Protein AF-A0A0C9U4J5-F1 (afdb_monomer_lite)

Structure (mmCIF, N/CA/C/O backbone):
data_AF-A0A0C9U4J5-F1
#
_entry.id   AF-A0A0C9U4J5-F1
#
loop_
_atom_site.group_PDB
_atom_site.id
_atom_site.type_symbol
_atom_site.label_atom_id
_atom_site.label_alt_id
_atom_site.label_comp_id
_atom_site.label_asym_id
_atom_site.label_entity_id
_atom_site.label_seq_id
_atom_site.pdbx_PDB_ins_code
_atom_site.Cartn_x
_atom_site.Cartn_y
_atom_site.Cartn_z
_atom_site.occupancy
_atom_site.B_iso_or_equiv
_atom_site.auth_seq_id
_atom_site.auth_comp_id
_atom_site.auth_asym_id
_atom_site.auth_atom_id
_atom_site.pdbx_PDB_model_num
ATOM 1 N N . MET A 1 1 ? -14.759 -6.067 45.434 1.00 36.97 1 MET A N 1
ATOM 2 C CA . MET A 1 1 ? -14.269 -5.712 44.084 1.00 36.97 1 MET A CA 1
ATOM 3 C C . MET A 1 1 ? -15.297 -6.186 43.069 1.00 36.97 1 MET A C 1
ATOM 5 O O . MET A 1 1 ? -15.555 -7.381 43.016 1.00 36.97 1 MET A O 1
ATOM 9 N N . ALA A 1 2 ? -15.962 -5.270 42.362 1.00 42.81 2 ALA A N 1
ATOM 10 C CA . ALA A 1 2 ? -17.015 -5.622 41.409 1.00 42.81 2 ALA A CA 1
ATOM 11 C C . ALA A 1 2 ? -16.402 -6.202 40.121 1.00 42.81 2 ALA A C 1
ATOM 13 O O . ALA A 1 2 ? -15.498 -5.611 39.534 1.00 42.81 2 ALA A O 1
ATOM 14 N N . SER A 1 3 ? -16.881 -7.380 39.722 1.00 53.72 3 SER A N 1
ATOM 15 C CA . SER A 1 3 ? -16.465 -8.100 38.516 1.00 53.72 3 SER A CA 1
ATOM 16 C C . SER A 1 3 ? -16.966 -7.364 37.270 1.00 53.72 3 SER A C 1
ATOM 18 O O . SER A 1 3 ? -18.171 -7.185 37.100 1.00 53.72 3 SER A O 1
ATOM 20 N N . VAL A 1 4 ? -16.047 -6.905 36.417 1.00 55.22 4 VAL A N 1
ATOM 21 C CA . VAL A 1 4 ? -16.374 -6.210 35.163 1.00 55.22 4 VAL A CA 1
ATOM 22 C C . VAL A 1 4 ? -16.899 -7.237 34.147 1.00 55.22 4 VAL A C 1
ATOM 24 O O . VAL A 1 4 ? -16.248 -8.265 33.937 1.00 55.22 4 VAL A O 1
ATOM 27 N N . PRO A 1 5 ? -18.057 -7.004 33.500 1.00 50.78 5 PRO A N 1
ATOM 28 C CA . PRO A 1 5 ? -18.650 -7.972 32.586 1.00 50.78 5 PRO A CA 1
ATOM 29 C C . PRO A 1 5 ? -17.756 -8.199 31.357 1.00 50.78 5 PRO A C 1
ATOM 31 O O . PRO A 1 5 ? -17.355 -7.262 30.666 1.00 50.78 5 PRO A O 1
ATOM 34 N N . LYS A 1 6 ? -17.454 -9.473 31.075 1.00 52.31 6 LYS A N 1
ATOM 35 C CA . LYS A 1 6 ? -16.673 -9.918 29.911 1.00 52.31 6 LYS A CA 1
ATOM 36 C C . LYS A 1 6 ? -17.468 -9.681 28.623 1.00 52.31 6 LYS A C 1
ATOM 38 O O . LYS A 1 6 ? -18.235 -10.535 28.186 1.00 52.31 6 LYS A O 1
ATOM 43 N N . THR A 1 7 ? -17.298 -8.521 27.998 1.00 52.62 7 THR A N 1
ATOM 44 C CA . THR A 1 7 ? -17.766 -8.293 26.621 1.00 52.62 7 THR A CA 1
ATOM 45 C C . THR A 1 7 ? -16.851 -9.033 25.633 1.00 52.62 7 THR A C 1
ATOM 47 O O . THR A 1 7 ? -15.728 -9.399 25.976 1.00 52.62 7 THR A O 1
ATOM 50 N N . LYS A 1 8 ? -17.301 -9.274 24.389 1.00 53.31 8 LYS A N 1
ATOM 51 C CA . LYS A 1 8 ? -16.568 -10.046 23.350 1.00 53.31 8 LYS A CA 1
ATOM 52 C C . LYS A 1 8 ? -15.102 -9.614 23.127 1.00 53.31 8 LYS A C 1
ATOM 54 O O . LYS A 1 8 ? -14.320 -10.428 22.637 1.00 53.31 8 LYS A O 1
ATOM 59 N N . LEU A 1 9 ? -14.739 -8.384 23.505 1.00 50.94 9 LEU A N 1
ATOM 60 C CA . LEU A 1 9 ? -13.384 -7.817 23.455 1.00 50.94 9 LEU A CA 1
ATOM 61 C C . LEU A 1 9 ? -12.440 -8.348 24.552 1.00 50.94 9 LEU A C 1
ATOM 63 O O . LEU A 1 9 ? -11.224 -8.264 24.400 1.00 50.94 9 LEU A O 1
ATOM 67 N N . SER A 1 10 ? -12.958 -8.955 25.627 1.00 49.75 10 SER A N 1
ATOM 68 C CA . SER A 1 10 ? -12.131 -9.508 26.710 1.00 49.75 10 SER A CA 1
ATOM 69 C C . SER A 1 10 ? -11.361 -10.772 26.304 1.00 49.75 10 SER A C 1
ATOM 71 O O . SER A 1 10 ? -10.494 -11.212 27.057 1.00 49.75 10 SER A O 1
ATOM 73 N N . ARG A 1 11 ? -11.674 -11.387 25.152 1.00 55.72 11 ARG A N 1
ATOM 74 C CA . ARG A 1 11 ? -11.039 -12.641 24.702 1.00 55.72 11 ARG A CA 1
ATOM 75 C C . ARG A 1 11 ? -9.564 -12.491 24.344 1.00 55.72 11 ARG A C 1
ATOM 77 O O . ARG A 1 11 ? -8.842 -13.474 24.404 1.00 55.72 11 ARG A O 1
ATOM 84 N N . TYR A 1 12 ? -9.120 -11.275 24.045 1.00 58.22 12 TYR A N 1
ATOM 85 C CA . TYR A 1 12 ? -7.724 -10.995 23.726 1.00 58.22 12 TYR A CA 1
ATOM 86 C C . TYR A 1 12 ? -6.981 -10.312 24.881 1.00 58.22 12 TYR A C 1
ATOM 88 O O . TYR A 1 12 ? -5.927 -9.746 24.656 1.00 58.22 12 TYR A O 1
ATOM 96 N N . GLY A 1 13 ? -7.515 -10.289 26.110 1.00 56.97 13 GLY A N 1
ATOM 97 C CA . GLY A 1 13 ? -6.785 -9.743 27.268 1.00 56.97 13 GLY A CA 1
ATOM 98 C C . GLY A 1 13 ? -6.369 -8.267 27.146 1.00 56.97 13 GLY A C 1
ATOM 99 O O . GLY A 1 13 ? -5.362 -7.874 27.721 1.00 56.97 13 GLY A O 1
ATOM 100 N N . GLY A 1 14 ? -7.103 -7.455 26.374 1.00 59.34 14 GLY A N 1
ATOM 101 C CA . GLY A 1 14 ? -6.725 -6.063 26.081 1.00 59.34 14 GLY A CA 1
ATOM 102 C C . GLY A 1 14 ? -5.721 -5.893 24.931 1.00 59.34 14 GLY A C 1
ATOM 103 O O . GLY A 1 14 ? -5.287 -4.778 24.670 1.00 59.34 14 GLY A O 1
ATOM 104 N N . TRP A 1 15 ? -5.375 -6.973 24.224 1.00 57.19 15 TRP A N 1
ATOM 105 C CA . TRP A 1 15 ? -4.463 -6.964 23.073 1.00 57.19 15 TRP A CA 1
ATOM 106 C C . TRP A 1 15 ? -5.087 -6.344 21.816 1.00 57.19 15 TRP A C 1
ATOM 108 O O . TRP A 1 15 ? -4.371 -5.835 20.958 1.00 57.19 15 TRP A O 1
ATOM 118 N N . LEU A 1 16 ? -6.423 -6.341 21.713 1.00 59.66 16 LEU A N 1
ATOM 119 C CA . LEU A 1 16 ? -7.109 -5.601 20.658 1.00 59.66 16 LEU A CA 1
ATOM 120 C C . LEU A 1 16 ? -7.301 -4.135 21.078 1.00 59.66 16 LEU A C 1
ATOM 122 O O . LEU A 1 16 ? -7.939 -3.886 22.107 1.00 59.66 16 LEU A O 1
ATOM 126 N N . PRO A 1 17 ? -6.795 -3.165 20.294 1.00 65.75 17 PRO A N 1
ATOM 127 C CA . PRO A 1 17 ? -7.001 -1.752 20.570 1.00 65.75 17 PRO A CA 1
ATOM 128 C C . PRO A 1 17 ? -8.494 -1.400 20.577 1.00 65.75 17 PRO A C 1
ATOM 130 O O . PRO A 1 17 ? -9.301 -2.002 19.866 1.00 65.75 17 PRO A O 1
ATOM 133 N N . SER A 1 18 ? -8.873 -0.403 21.382 1.00 77.50 18 SER A N 1
ATOM 134 C CA . SER A 1 18 ? -10.248 0.105 21.385 1.00 77.50 18 SER A CA 1
ATOM 135 C C . SER A 1 18 ? -10.633 0.640 20.000 1.00 77.50 18 SER A C 1
ATOM 137 O O . SER A 1 18 ? -9.768 1.017 19.207 1.00 77.50 18 SER A O 1
ATOM 139 N N . ALA A 1 19 ? -11.936 0.732 19.713 1.00 77.88 19 ALA A N 1
ATOM 140 C CA . ALA A 1 19 ? -12.424 1.249 18.431 1.00 77.88 19 ALA A CA 1
ATOM 141 C C . ALA A 1 19 ? -11.836 2.633 18.084 1.00 77.88 19 ALA A C 1
ATOM 143 O O . ALA A 1 19 ? -11.507 2.891 16.928 1.00 77.88 19 ALA A O 1
ATOM 144 N N . ASN A 1 20 ? -11.627 3.487 19.093 1.00 78.62 20 ASN A N 1
ATOM 145 C CA . ASN A 1 20 ? -11.017 4.806 18.922 1.00 78.62 20 ASN A CA 1
ATOM 146 C C . ASN A 1 20 ? -9.532 4.713 18.560 1.00 78.62 20 ASN A C 1
ATOM 148 O O . ASN A 1 20 ? -9.096 5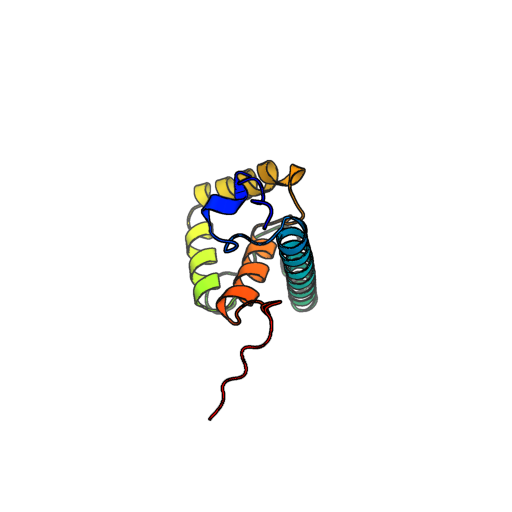.401 17.646 1.00 78.62 20 ASN A O 1
ATOM 152 N N . VAL A 1 21 ? -8.768 3.837 19.222 1.00 78.25 21 VAL A N 1
ATOM 153 C CA . VAL A 1 21 ? -7.349 3.621 18.895 1.00 78.25 21 VAL A CA 1
ATOM 154 C C . VAL A 1 21 ? -7.210 3.058 17.481 1.00 78.25 21 VAL A C 1
ATOM 156 O O . VAL A 1 21 ? -6.363 3.513 16.720 1.00 78.25 21 VAL A O 1
ATOM 159 N N . HIS A 1 22 ? -8.080 2.122 17.098 1.00 76.62 22 HIS A N 1
ATOM 160 C CA . HIS A 1 22 ? -8.097 1.568 15.747 1.00 76.62 22 HIS A CA 1
ATOM 161 C C . HIS A 1 22 ? -8.470 2.616 14.687 1.00 76.62 22 HIS A C 1
ATOM 163 O O . HIS A 1 22 ? -7.883 2.635 13.608 1.00 76.62 22 HIS A O 1
ATOM 169 N N . LYS A 1 23 ? -9.417 3.514 14.987 1.00 80.75 23 LYS A N 1
ATOM 170 C CA . LYS A 1 23 ? -9.753 4.635 14.104 1.00 80.75 23 LYS A CA 1
ATOM 171 C C . LYS A 1 23 ? -8.579 5.604 13.964 1.00 80.75 23 LYS A C 1
ATOM 173 O O . LYS A 1 23 ? -8.095 5.769 12.861 1.00 80.75 23 LYS A O 1
ATOM 178 N N . SER A 1 24 ? -8.052 6.141 15.064 1.00 81.62 24 SER A N 1
ATOM 179 C CA . SER A 1 24 ? -6.920 7.078 15.019 1.00 81.62 24 SER A CA 1
ATOM 180 C C . SER A 1 24 ? -5.682 6.496 14.332 1.00 81.62 24 SER A C 1
ATOM 182 O O . SER A 1 24 ? -4.953 7.230 13.672 1.00 81.62 24 SER A O 1
ATOM 184 N N . PHE A 1 25 ? -5.451 5.186 14.472 1.00 82.25 25 PHE A N 1
ATOM 185 C CA . PHE A 1 25 ? -4.408 4.477 13.738 1.00 82.25 25 PHE A CA 1
ATOM 186 C C . PHE A 1 25 ? -4.629 4.553 12.223 1.00 82.25 25 PHE A C 1
ATOM 188 O O . PHE A 1 25 ? -3.721 4.952 11.497 1.00 82.25 25 PHE A O 1
ATOM 195 N N . LEU A 1 26 ? -5.832 4.205 11.756 1.00 82.56 26 LEU A N 1
ATOM 196 C CA . LEU A 1 26 ? -6.166 4.247 10.334 1.00 82.56 26 LEU A CA 1
ATOM 197 C C . LEU A 1 26 ? -6.134 5.685 9.801 1.00 82.56 26 LEU A C 1
ATOM 199 O O . LEU A 1 26 ? -5.400 5.927 8.851 1.00 82.56 26 LEU A O 1
ATOM 203 N N . ASP A 1 27 ? -6.769 6.647 10.476 1.00 84.56 27 ASP A N 1
ATOM 204 C CA . ASP A 1 27 ? -6.781 8.057 10.064 1.00 84.56 27 ASP A CA 1
ATOM 205 C C . ASP A 1 27 ? -5.344 8.610 9.890 1.00 84.56 27 ASP A C 1
ATOM 207 O O . ASP A 1 27 ? -5.029 9.282 8.903 1.00 84.56 27 ASP A O 1
ATOM 211 N N . TYR A 1 28 ? -4.442 8.310 10.838 1.00 85.81 28 TYR A N 1
ATOM 212 C CA . TYR A 1 28 ? -3.037 8.733 10.778 1.00 85.81 28 TYR A CA 1
ATOM 213 C C . TYR A 1 28 ? -2.315 8.145 9.563 1.00 85.81 28 TYR A C 1
ATOM 215 O O . TYR A 1 28 ? -1.638 8.864 8.823 1.00 85.81 28 TYR A O 1
ATOM 223 N N . HIS A 1 29 ? -2.455 6.837 9.362 1.00 85.00 29 HIS A N 1
ATOM 224 C CA . HIS A 1 29 ? -1.755 6.122 8.308 1.00 85.00 29 HIS A CA 1
ATOM 225 C C . HIS A 1 29 ? -2.304 6.450 6.914 1.00 85.00 29 HIS A C 1
ATOM 227 O O . HIS A 1 29 ? -1.505 6.627 5.996 1.00 85.00 29 HIS A O 1
ATOM 233 N N . THR A 1 30 ? -3.619 6.623 6.761 1.00 85.88 30 THR A N 1
ATOM 234 C CA . THR A 1 30 ? -4.240 7.079 5.508 1.00 85.88 30 THR A CA 1
ATOM 235 C C . THR A 1 30 ? -3.756 8.483 5.152 1.00 85.88 30 THR A C 1
ATOM 237 O O . THR A 1 30 ? -3.297 8.732 4.036 1.00 85.88 30 THR A O 1
ATOM 240 N N . LYS A 1 31 ? -3.762 9.418 6.114 1.00 87.56 31 LYS A N 1
ATOM 241 C CA . LYS A 1 31 ? -3.274 10.780 5.867 1.00 87.56 31 LYS A CA 1
ATOM 242 C C . LYS A 1 31 ? -1.803 10.784 5.446 1.00 87.56 31 LYS A C 1
ATOM 244 O O . LYS A 1 31 ? -1.446 11.428 4.464 1.00 87.56 31 LYS A O 1
ATOM 249 N N . LEU A 1 32 ? -0.954 10.035 6.146 1.00 88.25 32 LEU A N 1
ATOM 250 C CA . LEU A 1 32 ? 0.464 9.951 5.807 1.00 88.25 32 LEU A CA 1
ATOM 251 C C . LEU A 1 32 ? 0.688 9.331 4.417 1.00 88.25 32 LEU A C 1
ATOM 253 O O . LEU A 1 32 ? 1.528 9.813 3.656 1.00 88.25 32 LEU A O 1
ATOM 257 N N . ALA A 1 33 ? -0.056 8.275 4.083 1.00 88.69 33 ALA A N 1
ATOM 258 C CA . ALA A 1 33 ? 0.031 7.608 2.791 1.00 88.69 33 ALA A CA 1
ATOM 259 C C . ALA A 1 33 ? -0.402 8.532 1.642 1.00 88.69 33 ALA A C 1
ATOM 261 O O . ALA A 1 33 ? 0.347 8.690 0.677 1.00 88.69 33 ALA A O 1
ATOM 262 N N . SER A 1 34 ? -1.543 9.215 1.778 1.00 88.06 34 SER A N 1
ATOM 263 C CA . SER A 1 34 ? -2.024 10.184 0.783 1.00 88.06 34 SER A CA 1
ATOM 264 C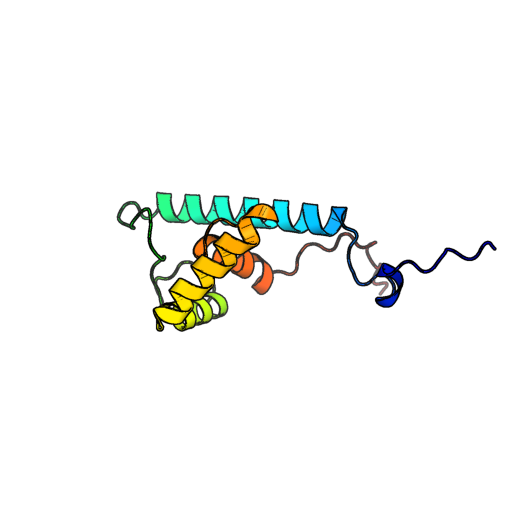 C . SER A 1 34 ? -1.039 11.339 0.553 1.00 88.06 34 SER A C 1
ATOM 266 O O . SER A 1 34 ? -0.792 11.724 -0.593 1.00 88.06 34 SER A O 1
ATOM 268 N N . GLU A 1 35 ? -0.412 11.866 1.610 1.00 90.06 35 GLU A N 1
ATOM 269 C CA . GLU A 1 35 ? 0.610 12.914 1.505 1.00 90.06 35 GLU A CA 1
ATOM 270 C C . GLU A 1 35 ? 1.855 12.427 0.750 1.00 90.06 35 GLU A C 1
ATOM 272 O O . GLU A 1 35 ? 2.365 13.135 -0.126 1.00 90.06 35 GLU A O 1
ATOM 277 N N . ARG A 1 36 ? 2.327 11.208 1.041 1.00 89.81 36 ARG A N 1
ATOM 278 C CA . ARG A 1 36 ? 3.470 10.589 0.349 1.00 89.81 36 ARG A CA 1
ATOM 279 C C . ARG A 1 36 ? 3.167 10.320 -1.121 1.00 89.81 36 ARG 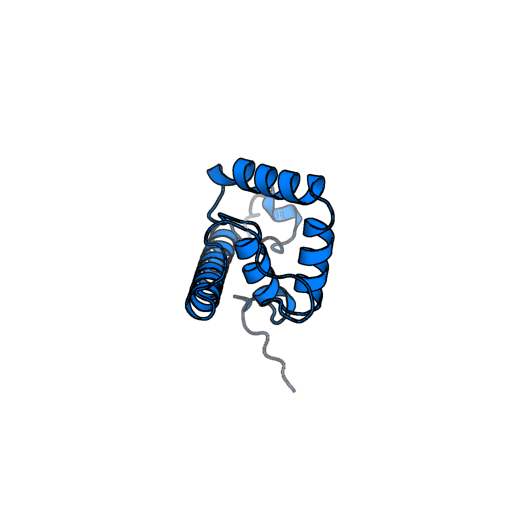A C 1
ATOM 281 O O . ARG A 1 36 ? 3.969 10.702 -1.972 1.00 89.81 36 ARG A O 1
ATOM 288 N N . LEU A 1 37 ? 1.997 9.758 -1.419 1.00 89.06 37 LEU A N 1
ATOM 289 C CA . LEU A 1 37 ? 1.535 9.518 -2.785 1.00 89.06 37 LEU A CA 1
ATOM 290 C C . LEU A 1 37 ? 1.442 10.828 -3.573 1.00 89.06 37 LEU A C 1
ATOM 292 O O . LEU A 1 37 ? 1.956 10.929 -4.689 1.00 89.06 37 LEU A O 1
ATOM 296 N N . LYS A 1 38 ? 0.833 11.862 -2.982 1.00 88.75 38 LYS A N 1
ATOM 297 C CA . LYS A 1 38 ? 0.734 13.189 -3.599 1.00 88.75 38 LYS A CA 1
ATOM 298 C C . LYS A 1 38 ? 2.117 13.768 -3.882 1.00 88.75 38 LYS A C 1
ATOM 300 O O . LYS A 1 38 ? 2.351 14.239 -4.993 1.00 88.75 38 LYS A O 1
ATOM 305 N N . LYS A 1 39 ? 3.033 13.705 -2.910 1.00 90.19 39 LYS A N 1
ATOM 306 C CA . LYS A 1 39 ? 4.416 14.171 -3.071 1.00 90.19 39 LYS A CA 1
ATOM 307 C C . LYS A 1 39 ? 5.113 13.433 -4.214 1.00 90.19 39 LYS A C 1
ATOM 309 O O . LYS A 1 39 ? 5.666 14.086 -5.094 1.00 90.19 39 LYS A O 1
ATOM 314 N N . TYR A 1 40 ? 5.024 12.105 -4.246 1.00 88.69 40 TYR A N 1
ATOM 315 C CA . TYR A 1 40 ? 5.634 11.294 -5.296 1.00 88.69 40 TYR A CA 1
ATOM 316 C C . TYR A 1 40 ? 5.088 11.639 -6.688 1.00 88.69 40 TYR A C 1
ATOM 318 O O . TYR A 1 40 ? 5.860 11.816 -7.627 1.00 88.69 40 TYR A O 1
ATOM 326 N N . ARG A 1 41 ? 3.771 11.827 -6.830 1.00 86.56 41 ARG A N 1
ATOM 327 C CA . ARG A 1 41 ? 3.172 12.247 -8.107 1.00 86.56 41 ARG A CA 1
ATOM 328 C C . ARG A 1 41 ? 3.582 13.663 -8.513 1.00 86.56 41 ARG A C 1
ATOM 330 O O . ARG A 1 41 ? 3.782 13.917 -9.693 1.00 86.56 41 ARG A O 1
ATOM 337 N N . THR A 1 42 ? 3.756 14.583 -7.561 1.00 87.38 42 THR A N 1
ATOM 338 C CA . THR A 1 42 ? 4.243 15.937 -7.882 1.00 87.38 42 THR A CA 1
ATOM 339 C C . THR A 1 42 ? 5.696 15.961 -8.347 1.00 87.38 42 THR A C 1
ATOM 341 O O . THR A 1 42 ? 6.044 16.795 -9.176 1.00 87.38 42 THR A O 1
ATOM 344 N N . THR A 1 43 ? 6.540 15.047 -7.858 1.00 88.44 43 THR A N 1
ATOM 345 C CA . THR A 1 43 ? 7.934 14.933 -8.312 1.00 88.44 43 THR A CA 1
ATOM 346 C C . THR A 1 43 ? 8.065 14.179 -9.636 1.00 88.44 43 THR A C 1
ATOM 348 O O . THR A 1 43 ? 9.094 14.294 -10.292 1.00 88.44 43 THR A O 1
ATOM 351 N N . HIS A 1 44 ? 7.025 13.452 -10.054 1.00 85.50 44 HIS A N 1
ATOM 352 C CA . HIS A 1 44 ? 6.997 12.654 -11.281 1.00 85.50 44 HIS A CA 1
ATOM 353 C C . HIS A 1 44 ? 5.788 13.041 -12.154 1.00 85.50 44 HIS A C 1
ATOM 355 O O . HIS A 1 44 ? 4.829 12.274 -12.267 1.00 85.50 44 HIS A O 1
ATOM 361 N N . PRO A 1 45 ? 5.810 14.226 -12.794 1.00 82.12 45 PRO A N 1
ATOM 362 C CA . PRO A 1 45 ? 4.658 14.770 -13.520 1.00 82.12 45 PRO A CA 1
ATOM 363 C C . PRO A 1 45 ? 4.253 13.951 -14.755 1.00 82.12 45 PRO A C 1
ATOM 365 O O . PRO A 1 45 ? 3.128 14.082 -15.226 1.00 82.12 45 PRO A O 1
ATOM 368 N N . ASN A 1 46 ? 5.150 13.101 -15.264 1.00 82.88 46 ASN A N 1
ATOM 369 C CA . ASN A 1 46 ? 4.893 12.244 -16.423 1.00 82.88 46 ASN A CA 1
ATOM 370 C C . ASN A 1 46 ? 4.160 10.942 -16.063 1.00 82.88 46 ASN A C 1
ATOM 372 O O . ASN A 1 46 ? 3.811 10.179 -16.962 1.00 82.88 46 ASN A O 1
ATOM 376 N N . LEU A 1 47 ? 3.947 10.656 -14.772 1.00 79.56 47 LEU A N 1
ATOM 377 C CA . LEU A 1 47 ? 3.229 9.453 -14.368 1.00 79.56 47 LEU A CA 1
ATOM 378 C C . LEU A 1 47 ? 1.723 9.599 -14.615 1.00 79.56 47 LEU A C 1
ATOM 380 O O . LEU A 1 47 ? 1.146 10.660 -14.344 1.00 79.56 47 LEU A O 1
ATOM 384 N N . PRO A 1 48 ? 1.056 8.530 -15.083 1.00 72.94 48 PRO A N 1
ATOM 385 C CA . PRO A 1 48 ? -0.385 8.536 -15.245 1.00 72.94 48 PRO A CA 1
ATOM 386 C C . PRO A 1 48 ? -1.079 8.817 -13.906 1.00 72.94 48 PRO A C 1
ATOM 388 O O . PRO A 1 48 ? -0.738 8.275 -12.855 1.00 72.94 48 PRO A O 1
ATOM 391 N N . ARG A 1 49 ? -2.078 9.705 -13.944 1.00 67.06 49 ARG A N 1
ATOM 392 C CA . ARG A 1 49 ? -2.834 10.135 -12.753 1.00 67.06 49 ARG A CA 1
ATOM 393 C C . ARG A 1 49 ? -3.726 9.023 -12.191 1.00 67.06 49 ARG A C 1
ATOM 395 O O . ARG A 1 49 ? -4.073 9.046 -11.012 1.00 67.06 49 ARG A O 1
ATOM 402 N N . SER A 1 50 ? -4.100 8.090 -13.060 1.00 63.69 50 SER A N 1
ATOM 403 C CA . SER A 1 50 ? -4.859 6.879 -12.783 1.00 63.69 50 SER A CA 1
ATOM 404 C C . SER A 1 50 ? -4.073 5.730 -13.405 1.00 63.69 50 SER A C 1
ATOM 406 O O . SER A 1 50 ? -3.841 5.730 -14.612 1.00 63.69 50 SER A O 1
ATOM 408 N N . GLY A 1 51 ? -3.562 4.842 -12.562 1.00 68.94 51 GLY A N 1
ATOM 409 C CA . GLY A 1 51 ? -2.651 3.771 -12.946 1.00 68.94 51 GLY A CA 1
ATOM 410 C C . GLY A 1 51 ? -1.667 3.468 -11.824 1.00 68.94 51 GLY A C 1
ATOM 411 O O . GLY A 1 51 ? -1.401 4.333 -10.985 1.00 68.94 51 GLY A O 1
ATOM 412 N N . HIS A 1 52 ? -1.154 2.240 -11.825 1.00 76.44 52 HIS A N 1
ATOM 413 C CA . HIS A 1 52 ? -0.165 1.786 -10.857 1.00 76.44 52 HIS A CA 1
ATOM 414 C C . HIS A 1 52 ? 1.141 2.565 -10.997 1.00 76.44 52 HIS A C 1
ATOM 416 O O . HIS A 1 52 ? 1.559 2.941 -12.098 1.00 76.44 52 HIS A O 1
ATOM 422 N N . LEU A 1 53 ? 1.791 2.797 -9.861 1.00 84.56 53 LEU A N 1
ATOM 423 C CA . LEU A 1 53 ? 3.136 3.357 -9.830 1.00 84.56 53 LEU A CA 1
ATOM 424 C C . LEU A 1 53 ? 4.158 2.367 -10.419 1.00 84.56 53 LEU A C 1
ATOM 426 O O . LEU A 1 53 ? 3.886 1.165 -10.475 1.00 84.56 53 LEU A O 1
ATOM 430 N N . PRO A 1 54 ? 5.317 2.856 -10.902 1.00 82.06 54 PRO A N 1
ATOM 431 C CA . PRO A 1 54 ? 6.313 1.998 -11.529 1.00 82.06 54 PRO A CA 1
ATOM 432 C C . PRO A 1 54 ? 6.785 0.891 -10.581 1.00 82.06 54 PRO A C 1
ATOM 434 O O . PRO A 1 54 ? 6.957 1.103 -9.379 1.00 82.06 54 PRO A O 1
ATOM 437 N N . GLY A 1 55 ? 6.972 -0.295 -11.159 1.00 82.31 55 GLY A N 1
ATOM 438 C CA . GLY A 1 55 ? 7.490 -1.477 -10.477 1.00 82.31 55 GLY A CA 1
ATOM 439 C C . GLY A 1 55 ? 9.020 -1.529 -10.425 1.00 82.31 55 GLY A C 1
ATOM 440 O O . GLY A 1 55 ? 9.707 -0.780 -11.125 1.00 82.31 55 GLY A O 1
ATOM 441 N N . GLY A 1 56 ? 9.564 -2.471 -9.655 1.00 76.81 56 GLY A N 1
ATOM 442 C CA . GLY A 1 56 ? 10.997 -2.769 -9.631 1.00 76.81 56 GLY A CA 1
ATOM 443 C C . GLY A 1 56 ? 11.874 -1.693 -8.976 1.00 76.81 56 GLY A C 1
ATOM 444 O O . GLY A 1 56 ? 11.469 -1.021 -8.033 1.00 76.81 56 GLY A O 1
ATOM 445 N N . ALA A 1 57 ? 13.117 -1.553 -9.453 1.00 71.88 57 ALA A N 1
ATOM 446 C CA . ALA A 1 57 ? 14.149 -0.722 -8.813 1.00 71.88 57 ALA A CA 1
ATOM 447 C C . ALA A 1 57 ? 13.849 0.791 -8.803 1.00 71.88 57 ALA A C 1
ATOM 449 O O . ALA A 1 57 ? 14.385 1.510 -7.966 1.00 71.88 57 ALA A O 1
ATOM 450 N N . GLU A 1 58 ? 12.982 1.253 -9.704 1.00 76.25 58 GLU A N 1
ATOM 451 C CA . GLU A 1 58 ? 12.539 2.654 -9.812 1.00 76.25 58 GLU A CA 1
ATOM 452 C C . GLU A 1 58 ? 11.255 2.927 -9.010 1.00 76.25 58 GLU A C 1
ATOM 454 O O . GLU A 1 58 ? 10.695 4.030 -9.036 1.00 76.25 58 GLU A O 1
ATOM 459 N N . GLY A 1 59 ? 10.748 1.901 -8.330 1.00 82.19 59 GLY A N 1
ATOM 460 C CA . GLY A 1 59 ? 9.520 1.982 -7.574 1.00 82.19 59 GLY A CA 1
ATOM 461 C C . GLY A 1 59 ? 9.663 2.811 -6.290 1.00 82.19 59 GLY A C 1
ATOM 462 O O . GLY A 1 59 ? 10.745 2.915 -5.708 1.00 82.19 59 GLY A O 1
ATOM 463 N N . PRO A 1 60 ? 8.575 3.451 -5.833 1.00 87.81 60 PRO A N 1
ATOM 464 C CA . PRO A 1 60 ? 8.607 4.377 -4.700 1.00 87.81 60 PRO A CA 1
ATOM 465 C C . PRO A 1 60 ? 8.694 3.702 -3.329 1.00 87.81 60 PRO A C 1
ATOM 467 O O . PRO A 1 60 ? 8.807 4.406 -2.322 1.00 87.81 60 PRO A O 1
ATOM 470 N N . TYR A 1 61 ? 8.546 2.379 -3.272 1.00 90.69 61 TYR A N 1
ATOM 471 C CA . TYR A 1 61 ? 8.350 1.639 -2.031 1.00 90.69 61 TYR A CA 1
ATOM 472 C C . TYR A 1 61 ? 9.645 0.999 -1.533 1.00 90.69 61 TYR A C 1
ATOM 474 O O . TYR A 1 61 ? 10.572 0.726 -2.296 1.00 90.69 61 TYR A O 1
ATOM 482 N N . VAL A 1 62 ? 9.701 0.684 -0.237 1.00 91.31 62 VAL A N 1
ATOM 483 C CA . VAL A 1 62 ? 10.773 -0.156 0.306 1.00 91.31 62 VAL A CA 1
ATOM 484 C C . VAL A 1 62 ? 10.791 -1.527 -0.383 1.00 91.31 62 VAL A C 1
ATOM 486 O O . VAL A 1 62 ? 9.731 -2.023 -0.772 1.00 91.31 62 VAL A O 1
ATOM 489 N N . PRO A 1 63 ? 11.955 -2.201 -0.485 1.00 91.00 63 PRO A N 1
ATOM 490 C CA . PRO A 1 63 ? 12.111 -3.384 -1.337 1.00 91.00 63 PRO A CA 1
ATOM 491 C C . PRO A 1 63 ? 11.088 -4.504 -1.106 1.00 91.00 63 PRO A C 1
ATOM 493 O O . PRO A 1 63 ? 10.647 -5.146 -2.053 1.00 91.00 63 PRO A O 1
ATOM 496 N N . SER A 1 64 ? 10.675 -4.737 0.141 1.00 90.75 64 SER A N 1
ATOM 497 C CA . SER A 1 64 ? 9.672 -5.756 0.472 1.00 90.75 64 SER A CA 1
ATOM 498 C C . SER A 1 64 ? 8.264 -5.385 0.005 1.00 90.75 64 SER A C 1
ATOM 500 O O . SER A 1 64 ? 7.539 -6.238 -0.503 1.00 90.75 64 SER A O 1
ATOM 502 N N . VAL A 1 65 ? 7.880 -4.117 0.152 1.00 92.06 65 VAL A N 1
ATOM 503 C CA . VAL A 1 65 ? 6.585 -3.604 -0.313 1.00 92.06 65 VAL A CA 1
ATOM 504 C C . VAL A 1 65 ? 6.578 -3.508 -1.834 1.00 92.06 65 VAL A C 1
ATOM 506 O O . VAL A 1 65 ? 5.571 -3.837 -2.453 1.00 92.06 65 VAL A O 1
ATOM 509 N N . GLN A 1 66 ? 7.715 -3.162 -2.441 1.00 92.56 66 GLN A N 1
ATOM 510 C CA . GLN A 1 66 ? 7.877 -3.163 -3.889 1.00 92.56 66 GLN A CA 1
ATOM 511 C C . GLN A 1 66 ? 7.727 -4.569 -4.474 1.00 92.56 66 GLN A C 1
ATOM 513 O O . GLN A 1 66 ? 6.945 -4.761 -5.395 1.00 92.56 66 GLN A O 1
ATOM 518 N N . ALA A 1 67 ? 8.393 -5.571 -3.893 1.00 91.88 67 ALA A N 1
ATOM 519 C CA . ALA A 1 67 ? 8.258 -6.958 -4.335 1.00 91.88 67 ALA A CA 1
ATOM 520 C C . ALA A 1 67 ? 6.811 -7.465 -4.218 1.00 91.88 67 ALA A C 1
ATOM 522 O O . ALA A 1 67 ? 6.340 -8.213 -5.074 1.00 91.88 67 ALA A O 1
ATOM 523 N N . PHE A 1 68 ? 6.090 -7.042 -3.176 1.00 92.31 68 PHE A N 1
ATOM 524 C CA . PHE A 1 68 ? 4.667 -7.334 -3.035 1.00 92.31 68 PHE A CA 1
ATOM 525 C C . PHE A 1 68 ? 3.831 -6.646 -4.123 1.00 92.31 68 PHE A C 1
ATOM 527 O O . PHE A 1 68 ? 3.015 -7.306 -4.763 1.00 92.31 68 PHE A O 1
ATOM 534 N N . ALA A 1 69 ? 4.060 -5.354 -4.370 1.00 92.19 69 ALA A N 1
ATOM 535 C CA . ALA A 1 69 ? 3.386 -4.607 -5.427 1.00 92.19 69 ALA A CA 1
ATOM 536 C C . ALA A 1 69 ? 3.605 -5.260 -6.799 1.00 92.19 69 ALA A C 1
ATOM 538 O O . ALA A 1 69 ? 2.647 -5.513 -7.525 1.00 92.19 69 ALA A O 1
ATOM 539 N N . ASP A 1 70 ? 4.853 -5.605 -7.115 1.00 91.00 70 ASP A N 1
ATOM 540 C CA . ASP A 1 70 ? 5.233 -6.245 -8.370 1.00 91.00 70 ASP A CA 1
ATOM 541 C C . ASP A 1 70 ? 4.573 -7.624 -8.515 1.00 91.00 70 ASP A C 1
ATOM 543 O O . ASP A 1 70 ? 4.062 -7.947 -9.583 1.00 91.00 70 ASP A O 1
ATOM 547 N N . ALA A 1 71 ? 4.518 -8.425 -7.445 1.00 92.69 71 ALA A N 1
ATOM 548 C CA . ALA A 1 71 ? 3.876 -9.739 -7.471 1.00 92.69 71 ALA A CA 1
ATOM 549 C C . ALA A 1 71 ? 2.361 -9.657 -7.725 1.00 92.69 71 ALA A C 1
ATOM 551 O O . ALA A 1 71 ? 1.818 -10.489 -8.453 1.00 92.69 71 ALA A O 1
ATOM 552 N N . ILE A 1 72 ? 1.682 -8.664 -7.143 1.00 91.31 72 ILE A N 1
ATOM 553 C CA . ILE A 1 72 ? 0.253 -8.433 -7.388 1.00 91.31 72 ILE A CA 1
ATOM 554 C C . ILE A 1 72 ? 0.032 -7.910 -8.809 1.00 91.31 72 ILE A C 1
ATOM 556 O O . ILE A 1 72 ? -0.783 -8.466 -9.537 1.00 91.31 72 ILE A O 1
ATOM 560 N N . ASN A 1 73 ? 0.805 -6.909 -9.235 1.00 88.00 73 ASN A N 1
ATOM 561 C CA . ASN A 1 73 ? 0.658 -6.276 -10.548 1.00 88.00 73 ASN A CA 1
ATOM 562 C C . ASN A 1 73 ? 1.105 -7.178 -11.713 1.00 88.00 73 ASN A C 1
ATOM 564 O O . ASN A 1 73 ? 0.648 -6.995 -12.839 1.00 88.00 73 ASN A O 1
ATOM 568 N N . ALA A 1 74 ? 1.961 -8.175 -11.465 1.00 90.00 74 ALA A N 1
ATOM 569 C CA . ALA A 1 74 ? 2.343 -9.173 -12.464 1.00 90.00 74 ALA A CA 1
ATOM 570 C C . ALA A 1 74 ? 1.162 -10.052 -12.907 1.00 90.00 74 ALA A C 1
ATOM 572 O O . ALA A 1 74 ? 1.214 -10.652 -13.982 1.00 90.00 74 ALA A O 1
ATOM 573 N N . ASN A 1 75 ? 0.103 -10.139 -12.095 1.00 91.19 75 ASN A N 1
ATOM 574 C CA . ASN A 1 75 ? -1.104 -10.875 -12.428 1.00 91.19 75 ASN A CA 1
ATOM 575 C C . ASN A 1 75 ? -2.304 -9.915 -12.530 1.00 91.19 75 ASN A C 1
ATOM 577 O O . ASN A 1 75 ? -2.791 -9.447 -11.499 1.00 91.19 75 ASN A O 1
ATOM 581 N N . PRO A 1 76 ? -2.854 -9.677 -13.736 1.00 87.12 76 PRO A N 1
ATOM 582 C CA . PRO A 1 76 ? -3.963 -8.739 -13.913 1.00 87.12 76 PRO A CA 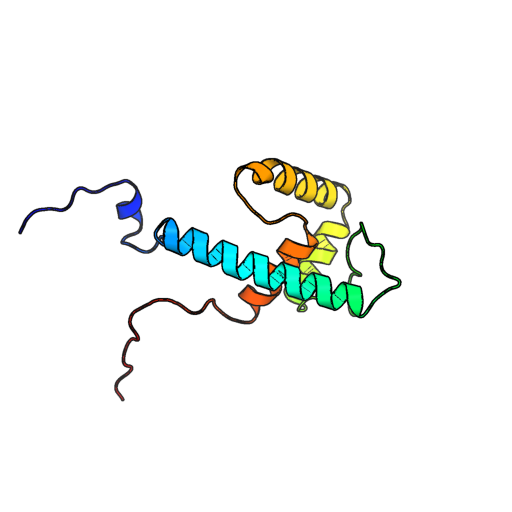1
ATOM 583 C C . PRO A 1 76 ? -5.203 -9.126 -13.093 1.00 87.12 76 PRO A C 1
ATOM 585 O O . PRO A 1 76 ? -5.884 -8.253 -12.570 1.00 87.12 76 PRO A O 1
ATOM 588 N N . VAL A 1 77 ? -5.447 -10.426 -12.880 1.00 92.38 77 VAL A N 1
ATOM 589 C CA . VAL A 1 77 ? -6.565 -10.908 -12.051 1.00 92.38 77 VAL A CA 1
ATOM 590 C C . VAL A 1 77 ? -6.387 -10.508 -10.587 1.00 92.38 77 VAL A C 1
ATOM 592 O O . VAL A 1 77 ? -7.360 -10.196 -9.906 1.00 92.38 77 VAL A O 1
ATOM 595 N N . MET A 1 78 ? -5.149 -10.521 -10.086 1.00 90.38 78 MET A N 1
ATOM 596 C CA . MET A 1 78 ? -4.864 -10.111 -8.712 1.00 90.38 78 MET A CA 1
ATOM 597 C C . MET A 1 78 ? -5.004 -8.597 -8.548 1.00 90.38 78 MET A C 1
ATOM 599 O O . MET A 1 78 ? -5.561 -8.169 -7.542 1.00 90.38 78 MET A O 1
ATOM 603 N N . GLY A 1 79 ? -4.563 -7.805 -9.531 1.00 86.44 79 GLY A N 1
ATOM 604 C CA . GLY A 1 79 ? -4.790 -6.356 -9.555 1.00 86.44 79 GLY A CA 1
ATOM 605 C C . GLY A 1 79 ? -6.280 -6.009 -9.493 1.00 86.44 79 GLY A C 1
ATOM 606 O O . GLY A 1 79 ? -6.717 -5.332 -8.562 1.00 86.44 79 GLY A O 1
ATOM 607 N N . ASP A 1 80 ? -7.074 -6.589 -10.399 1.00 87.75 80 ASP A N 1
ATOM 608 C CA . ASP A 1 80 ? -8.528 -6.390 -10.444 1.00 87.75 80 ASP A CA 1
ATOM 609 C C . ASP A 1 80 ? -9.211 -6.813 -9.135 1.00 87.75 80 ASP A C 1
ATOM 611 O O . ASP A 1 80 ? -10.134 -6.153 -8.652 1.00 87.75 80 ASP A O 1
ATOM 615 N N . LEU A 1 81 ? -8.758 -7.917 -8.531 1.00 89.81 81 LEU A N 1
ATOM 616 C CA . LEU A 1 81 ? -9.281 -8.391 -7.254 1.00 89.81 81 LEU A CA 1
ATOM 617 C C . LEU A 1 81 ? -9.006 -7.391 -6.125 1.00 89.81 81 LEU A C 1
ATOM 619 O O . LEU A 1 81 ? -9.898 -7.128 -5.318 1.00 89.81 81 LEU A O 1
ATOM 623 N N . PHE A 1 82 ? -7.798 -6.830 -6.049 1.00 87.62 82 PHE A N 1
ATOM 624 C CA . PHE A 1 82 ? -7.468 -5.827 -5.037 1.00 87.62 82 PHE A CA 1
ATOM 625 C C . PHE A 1 82 ? -8.297 -4.554 -5.210 1.00 87.62 82 PHE A C 1
ATOM 627 O O . PHE A 1 82 ? -8.822 -4.043 -4.219 1.00 87.62 82 PHE A O 1
ATOM 634 N N . ASP A 1 83 ? -8.498 -4.096 -6.445 1.00 84.44 83 ASP A N 1
ATOM 635 C CA . ASP A 1 83 ? -9.368 -2.953 -6.729 1.00 84.44 83 ASP A CA 1
ATOM 636 C C . ASP A 1 83 ? -10.815 -3.228 -6.291 1.00 84.44 83 ASP A C 1
ATOM 638 O O . ASP A 1 83 ? -11.441 -2.397 -5.627 1.00 84.44 83 ASP A O 1
ATOM 642 N N . GLN A 1 84 ? -11.339 -4.427 -6.560 1.00 86.56 84 GLN A N 1
ATOM 643 C CA . GLN A 1 84 ? -12.673 -4.832 -6.108 1.00 86.56 84 GLN A CA 1
ATOM 644 C C . GLN A 1 84 ? -12.783 -4.925 -4.582 1.00 86.56 84 GLN A C 1
ATOM 646 O O . GLN A 1 84 ? -13.774 -4.462 -4.016 1.00 86.56 84 GLN A O 1
ATOM 651 N N . ILE A 1 85 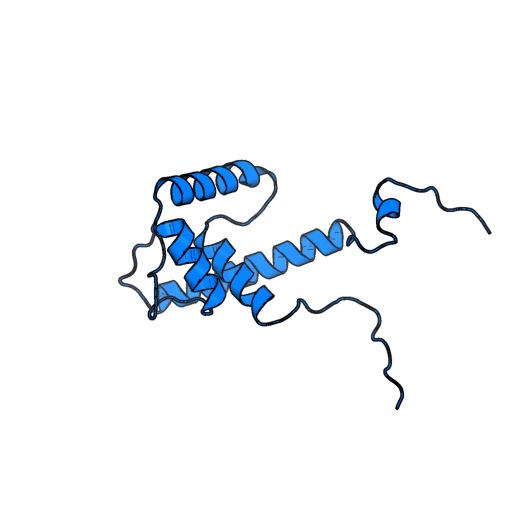? -11.784 -5.493 -3.902 1.00 85.62 85 ILE A N 1
ATOM 652 C CA . ILE A 1 85 ? -11.761 -5.592 -2.435 1.00 85.62 85 ILE A CA 1
ATOM 653 C C . ILE A 1 85 ? -11.767 -4.194 -1.810 1.00 85.62 85 ILE A C 1
ATOM 655 O O . ILE A 1 85 ? -12.508 -3.949 -0.856 1.00 85.62 85 ILE A O 1
ATOM 659 N N . LEU A 1 86 ? -10.983 -3.263 -2.355 1.00 83.38 86 LEU A N 1
ATOM 660 C CA . LEU A 1 86 ? -10.936 -1.884 -1.872 1.00 83.38 86 LEU A CA 1
ATOM 661 C C . LEU A 1 86 ? -12.266 -1.155 -2.112 1.00 83.38 86 LEU A C 1
ATOM 663 O O . LEU A 1 86 ? -12.766 -0.483 -1.209 1.00 83.38 86 LEU A O 1
ATOM 667 N N . LEU A 1 87 ? -12.904 -1.360 -3.269 1.00 81.06 87 LEU A N 1
ATOM 668 C CA . LEU A 1 87 ? -14.251 -0.844 -3.536 1.00 81.06 87 LEU A CA 1
ATOM 669 C C . LEU A 1 87 ? -15.292 -1.414 -2.562 1.00 81.06 87 LEU A C 1
ATOM 671 O O . LEU A 1 87 ? -16.134 -0.674 -2.056 1.00 81.06 87 LEU A O 1
ATOM 675 N N . GLN A 1 88 ? -15.223 -2.707 -2.247 1.00 77.31 88 GLN A N 1
ATOM 676 C CA . GLN A 1 88 ? -16.117 -3.343 -1.274 1.00 77.31 88 GLN A CA 1
ATOM 677 C C . GLN A 1 88 ? -15.874 -2.856 0.160 1.00 77.31 88 GLN A C 1
ATOM 679 O O . GLN A 1 88 ? -16.815 -2.777 0.949 1.00 77.31 88 GLN A O 1
ATOM 684 N N . ALA A 1 89 ? -14.634 -2.500 0.498 1.00 71.38 89 ALA A N 1
ATOM 685 C CA . ALA A 1 89 ? -14.263 -1.934 1.792 1.00 71.38 89 ALA A CA 1
ATOM 686 C C . ALA A 1 89 ? -14.592 -0.431 1.921 1.00 71.38 89 ALA A C 1
ATOM 688 O O . ALA A 1 89 ? -14.592 0.100 3.036 1.00 71.38 89 ALA A O 1
ATOM 689 N N . SER A 1 90 ? -14.944 0.242 0.817 1.00 61.28 90 SER A N 1
ATOM 690 C CA . SER A 1 90 ? -15.290 1.671 0.748 1.00 61.28 90 SER A CA 1
ATOM 691 C C . SER A 1 90 ? -16.321 2.157 1.789 1.00 61.28 90 SER A C 1
ATOM 693 O O . SER A 1 90 ? -16.096 3.221 2.371 1.00 61.28 90 SER A O 1
ATOM 695 N N . PRO A 1 91 ? -17.393 1.407 2.138 1.00 58.56 91 PRO A N 1
ATOM 696 C CA . PRO A 1 91 ? -18.342 1.833 3.171 1.00 58.56 91 PRO A CA 1
ATOM 697 C C . PRO A 1 91 ? -17.727 1.880 4.578 1.00 58.56 91 PRO A C 1
ATOM 699 O O . PRO A 1 91 ? -18.301 2.490 5.479 1.00 58.56 91 PRO A O 1
ATOM 702 N N . MET A 1 92 ? -16.589 1.203 4.782 1.00 58.91 92 MET A N 1
ATOM 703 C CA . MET A 1 92 ? -15.930 1.052 6.074 1.00 58.91 92 MET A CA 1
ATOM 704 C C . MET A 1 92 ? -14.659 1.882 6.266 1.00 58.91 92 MET A C 1
ATOM 706 O O . MET A 1 92 ? -14.320 2.004 7.443 1.00 58.91 92 MET A O 1
ATOM 710 N N . LYS A 1 93 ? -13.980 2.436 5.230 1.00 58.53 93 LYS A N 1
ATOM 711 C CA . LYS A 1 93 ? -12.917 3.477 5.365 1.00 58.53 93 LYS A CA 1
ATOM 712 C C . LYS A 1 93 ? -12.101 3.819 4.100 1.00 58.53 93 LYS A C 1
ATOM 714 O O . LYS A 1 93 ? -11.563 2.938 3.445 1.00 58.53 93 LYS A O 1
ATOM 719 N N . GLU A 1 94 ? -11.899 5.128 3.918 1.00 67.38 94 GLU A N 1
ATOM 720 C CA . GLU A 1 94 ? -10.645 5.914 3.770 1.00 67.38 94 GLU A CA 1
ATOM 721 C C . GLU A 1 94 ? -9.498 5.525 2.815 1.00 67.38 94 GLU A C 1
ATOM 723 O O . GLU A 1 94 ? -8.856 6.448 2.324 1.00 67.38 94 GLU A O 1
ATOM 728 N N . VAL A 1 95 ? -9.213 4.253 2.524 1.00 63.84 95 VAL A N 1
ATOM 729 C CA . VAL A 1 95 ? -8.108 3.883 1.612 1.00 63.84 95 VAL A CA 1
ATOM 730 C C . VAL A 1 95 ? -8.667 3.704 0.208 1.00 63.84 95 VAL A C 1
ATOM 732 O O . VAL A 1 95 ? -9.443 2.786 -0.042 1.00 63.84 95 VAL A O 1
ATOM 735 N N . VAL A 1 96 ? -8.302 4.601 -0.707 1.00 71.81 96 VAL A N 1
ATOM 736 C CA . VAL A 1 96 ? -9.021 4.770 -1.981 1.00 71.81 96 VAL A CA 1
ATOM 737 C C . VAL A 1 96 ? -8.381 3.974 -3.122 1.00 71.81 96 VAL A C 1
ATOM 739 O O . VAL A 1 96 ? -9.009 3.764 -4.155 1.00 71.81 96 VAL A O 1
ATOM 742 N N . SER A 1 97 ? -7.132 3.527 -2.964 1.00 83.12 97 SER A N 1
ATOM 743 C CA . SER A 1 97 ? -6.399 2.824 -4.024 1.00 83.12 97 SER A CA 1
ATOM 744 C C . SER A 1 97 ? -5.333 1.871 -3.492 1.00 83.12 97 SER A C 1
ATOM 746 O O . SER A 1 97 ? -4.841 2.029 -2.371 1.00 83.12 97 SER A O 1
ATOM 748 N N . PHE A 1 98 ? -4.938 0.908 -4.327 1.00 87.38 98 PHE A N 1
ATOM 749 C CA . PHE A 1 98 ? -3.864 -0.029 -4.009 1.00 87.38 98 PHE A CA 1
ATOM 750 C C . PHE A 1 98 ? -2.529 0.688 -3.737 1.00 87.38 98 PHE A C 1
ATOM 752 O O . PHE A 1 98 ? -1.856 0.370 -2.762 1.00 87.38 98 PHE A O 1
ATOM 759 N N . ASP A 1 99 ? -2.190 1.737 -4.494 1.00 88.62 99 ASP A N 1
ATOM 760 C CA . ASP A 1 99 ? -0.962 2.516 -4.265 1.00 88.62 99 ASP A CA 1
ATOM 761 C C . ASP A 1 99 ? -0.935 3.192 -2.883 1.00 88.62 99 ASP A C 1
ATOM 763 O O . ASP A 1 99 ? 0.114 3.279 -2.239 1.00 88.62 99 ASP A O 1
ATOM 767 N N . GLU A 1 100 ? -2.086 3.687 -2.418 1.00 87.50 100 GLU A N 1
ATOM 768 C CA . GLU A 1 100 ? -2.227 4.303 -1.096 1.00 87.50 100 GLU A CA 1
ATOM 769 C C . GLU A 1 100 ? -2.068 3.262 0.020 1.00 87.50 100 GLU A C 1
ATOM 771 O O . GLU A 1 100 ? -1.388 3.520 1.016 1.00 87.50 100 GLU A O 1
ATOM 776 N N . LEU A 1 101 ? -2.604 2.053 -0.182 1.00 89.38 101 LEU A N 1
ATOM 777 C CA . LEU A 1 101 ? -2.354 0.915 0.702 1.00 89.38 101 LEU A CA 1
ATOM 778 C C . LEU A 1 101 ? -0.857 0.567 0.759 1.00 89.38 101 LEU A C 1
ATOM 780 O O . LEU A 1 101 ? -0.319 0.340 1.843 1.00 89.38 101 LEU A O 1
ATOM 784 N N . LEU A 1 102 ? -0.157 0.568 -0.376 1.00 91.62 102 LEU A N 1
ATOM 785 C CA . LEU A 1 102 ? 1.279 0.285 -0.423 1.00 91.62 102 LEU A CA 1
ATOM 786 C C . LEU A 1 102 ? 2.099 1.352 0.320 1.00 91.62 102 LEU A C 1
ATOM 788 O O . LEU A 1 102 ? 2.958 1.004 1.129 1.00 91.62 102 LEU A O 1
ATOM 792 N N . PHE A 1 103 ? 1.788 2.645 0.162 1.00 90.50 103 PHE A N 1
ATOM 793 C CA . PHE A 1 103 ? 2.434 3.712 0.947 1.00 90.50 103 PHE A CA 1
ATOM 794 C C . PHE A 1 103 ? 2.145 3.626 2.451 1.00 90.50 103 PHE A C 1
ATOM 796 O O . PHE A 1 103 ? 2.970 4.050 3.268 1.00 90.50 103 PHE A O 1
ATOM 803 N N . MET A 1 104 ? 0.986 3.087 2.831 1.00 88.50 104 MET A N 1
ATOM 804 C CA . MET A 1 104 ? 0.676 2.790 4.224 1.00 88.50 104 MET A CA 1
ATOM 805 C C . MET A 1 104 ? 1.569 1.664 4.762 1.00 88.50 104 MET A C 1
ATOM 807 O O . MET A 1 104 ? 2.178 1.828 5.824 1.00 88.50 104 MET A O 1
ATOM 811 N N . LEU A 1 105 ? 1.682 0.554 4.024 1.00 89.25 105 LEU A N 1
ATOM 812 C CA . LEU A 1 105 ? 2.537 -0.584 4.383 1.00 89.25 105 LEU A CA 1
ATOM 813 C C . LEU A 1 105 ? 4.009 -0.179 4.487 1.00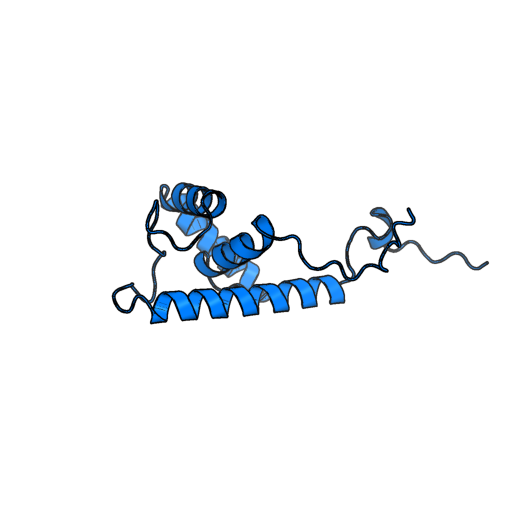 89.25 105 LEU A C 1
ATOM 815 O O . LEU A 1 105 ? 4.687 -0.584 5.428 1.00 89.25 105 LEU A O 1
ATOM 819 N N . ASP A 1 106 ? 4.471 0.682 3.587 1.00 87.94 106 ASP A N 1
ATOM 820 C CA . ASP A 1 106 ? 5.823 1.238 3.576 1.00 87.94 106 ASP A CA 1
ATOM 821 C C . ASP A 1 106 ? 6.200 1.882 4.925 1.00 87.94 106 ASP A C 1
ATOM 823 O O . ASP A 1 106 ? 7.262 1.624 5.493 1.00 87.94 106 ASP A O 1
ATOM 827 N N . GLY A 1 107 ? 5.282 2.656 5.514 1.00 83.50 107 GLY A N 1
ATOM 828 C CA . GLY A 1 107 ? 5.480 3.243 6.839 1.00 83.50 107 GLY A CA 1
ATOM 829 C C . GLY A 1 107 ? 5.524 2.214 7.974 1.00 83.50 107 GLY A C 1
ATOM 830 O O . GLY A 1 107 ? 6.315 2.377 8.902 1.00 83.50 107 GLY A O 1
ATOM 831 N N . ILE A 1 108 ? 4.692 1.172 7.898 1.00 83.75 108 ILE A N 1
ATOM 832 C CA . ILE A 1 108 ? 4.524 0.157 8.953 1.00 83.75 108 ILE A CA 1
ATOM 833 C C . ILE A 1 108 ? 5.701 -0.824 8.981 1.00 83.75 108 ILE A C 1
ATOM 835 O O . ILE A 1 108 ? 6.178 -1.187 10.055 1.00 83.75 108 ILE A O 1
ATOM 839 N N . VAL A 1 109 ? 6.169 -1.257 7.809 1.00 84.62 109 VAL A N 1
ATOM 840 C CA . VAL A 1 109 ? 7.245 -2.251 7.683 1.00 84.62 109 VAL A CA 1
ATOM 841 C C . VAL A 1 109 ? 8.589 -1.672 8.127 1.00 84.62 109 VAL A C 1
ATOM 843 O O . VAL A 1 109 ? 9.389 -2.376 8.737 1.00 84.62 109 VAL A O 1
ATOM 846 N N . VAL A 1 110 ? 8.833 -0.385 7.864 1.00 81.50 110 VAL A N 1
ATOM 847 C CA . VAL A 1 110 ? 10.087 0.286 8.244 1.00 81.50 110 VAL A CA 1
ATOM 848 C C . VAL A 1 110 ? 10.111 0.660 9.721 1.00 81.50 110 VAL A C 1
ATOM 850 O O . VAL A 1 110 ? 11.160 0.595 10.364 1.00 81.50 110 VAL A O 1
ATOM 853 N N . LYS A 1 111 ? 8.976 1.092 10.275 1.00 76.31 111 LYS A N 1
ATOM 854 C CA . LYS A 1 111 ? 8.910 1.560 11.655 1.00 76.31 111 LYS A CA 1
ATOM 855 C C . LYS A 1 111 ? 7.616 1.095 12.312 1.00 76.31 111 LYS A C 1
ATOM 857 O O . LYS A 1 111 ? 6.538 1.390 11.797 1.00 76.31 111 LYS A O 1
ATOM 862 N N . PRO A 1 112 ? 7.692 0.462 13.497 1.00 66.38 112 PRO A N 1
ATOM 863 C CA . PRO A 1 112 ? 6.489 0.133 14.232 1.00 66.38 112 PRO A CA 1
ATOM 864 C C . PRO A 1 112 ? 5.709 1.417 14.558 1.00 66.38 112 PRO A C 1
ATOM 866 O O . PRO A 1 112 ? 6.316 2.464 14.829 1.00 66.38 112 PRO A O 1
ATOM 869 N N . PRO A 1 113 ? 4.369 1.355 14.577 1.00 61.09 113 PRO A N 1
ATOM 870 C CA . PRO A 1 113 ? 3.553 2.484 14.986 1.00 61.09 113 PRO A CA 1
ATOM 871 C C . PRO A 1 113 ? 3.958 2.919 16.399 1.00 61.09 113 PRO A C 1
ATOM 873 O O . PRO A 1 113 ? 4.234 2.060 17.242 1.00 61.09 113 PRO A O 1
ATOM 876 N N . PRO A 1 114 ? 3.998 4.226 16.701 1.00 60.72 114 PRO A N 1
ATOM 877 C CA . PRO A 1 114 ? 4.240 4.676 18.063 1.00 60.72 114 PRO A CA 1
ATOM 878 C C . PRO A 1 114 ? 3.136 4.121 18.972 1.00 60.72 114 PRO A C 1
ATOM 880 O O . PRO A 1 114 ? 1.979 4.528 18.897 1.00 60.72 114 PRO A O 1
ATOM 883 N N . SER A 1 115 ? 3.486 3.154 19.820 1.00 55.34 115 SER A N 1
ATOM 884 C CA . SER A 1 115 ? 2.545 2.556 20.760 1.00 55.34 115 SER A CA 1
ATOM 885 C C . SER A 1 115 ? 2.132 3.601 21.796 1.00 55.34 115 SER A C 1
ATOM 887 O O . SER A 1 115 ? 2.979 4.099 22.541 1.00 55.34 115 SER A O 1
ATOM 889 N N . ILE A 1 116 ? 0.834 3.892 21.899 1.00 51.31 116 ILE A N 1
ATOM 890 C CA . ILE A 1 116 ? 0.253 4.631 23.030 1.00 51.31 116 ILE A CA 1
ATOM 891 C C . ILE A 1 116 ? 0.141 3.650 24.210 1.00 51.31 116 ILE A C 1
ATOM 893 O O . ILE A 1 116 ? -0.941 3.250 24.623 1.00 51.31 116 ILE A O 1
ATOM 897 N N . GLY A 1 117 ? 1.284 3.166 24.690 1.00 50.12 117 GLY A N 1
ATOM 898 C CA . GLY A 1 117 ? 1.401 2.358 25.899 1.00 50.12 117 GLY A CA 1
ATOM 899 C C . GLY A 1 117 ? 2.140 3.156 26.973 1.00 50.12 117 GLY A C 1
ATOM 900 O O . GLY A 1 117 ? 3.001 3.972 26.625 1.00 50.12 117 GLY A O 1
ATOM 901 N N . PRO A 1 118 ? 1.833 2.971 28.271 1.00 40.84 118 PRO A N 1
ATOM 902 C CA . PRO A 1 118 ? 2.633 3.572 29.330 1.00 40.84 118 PRO A CA 1
ATOM 903 C C . PRO A 1 118 ? 4.087 3.135 29.140 1.00 40.84 118 PRO A C 1
ATOM 905 O O . PRO A 1 118 ? 4.366 1.944 29.005 1.00 40.84 118 PRO A O 1
ATOM 908 N N . LYS A 1 119 ? 5.008 4.105 29.072 1.00 44.44 119 LYS A N 1
ATOM 909 C CA . LYS A 1 119 ? 6.437 3.835 28.898 1.00 44.44 119 LYS A CA 1
ATOM 910 C C . LYS A 1 119 ? 6.889 2.882 30.003 1.00 44.44 119 LYS A C 1
ATOM 912 O O . LYS A 1 119 ? 6.960 3.283 31.165 1.00 44.44 119 LYS A O 1
ATOM 917 N N . ALA A 1 120 ? 7.193 1.637 29.645 1.00 44.41 120 ALA A N 1
ATOM 918 C CA . ALA A 1 120 ? 7.908 0.742 30.535 1.00 44.41 120 ALA A CA 1
ATOM 919 C C . ALA A 1 120 ? 9.273 1.387 30.795 1.00 44.41 120 ALA A C 1
ATOM 921 O O . ALA A 1 120 ? 10.078 1.568 29.881 1.00 44.41 120 ALA A O 1
ATOM 922 N N . LYS A 1 121 ? 9.494 1.830 32.034 1.00 40.19 121 LYS A N 1
ATOM 923 C CA . LYS A 1 121 ? 10.812 2.260 32.489 1.00 40.19 121 LYS A CA 1
ATOM 924 C C . LYS A 1 121 ? 11.690 1.011 32.503 1.00 40.19 121 LYS A C 1
ATOM 926 O O . LYS A 1 121 ? 11.556 0.192 33.405 1.00 40.19 121 LYS A O 1
ATOM 931 N N . CYS A 1 122 ? 12.554 0.849 31.506 1.00 42.47 122 CYS A N 1
ATOM 932 C CA . CYS A 1 122 ? 13.688 -0.056 31.629 1.00 42.47 122 CYS A CA 1
ATOM 933 C C . CYS A 1 122 ? 14.638 0.569 32.655 1.00 42.47 122 CYS A C 1
ATOM 935 O O . CYS A 1 122 ? 15.315 1.551 32.354 1.00 42.47 122 CYS A O 1
ATOM 937 N N . GLY A 1 123 ? 14.593 0.066 33.888 1.00 39.75 123 GLY A N 1
ATOM 938 C CA . GLY A 1 123 ? 15.632 0.309 34.879 1.00 39.75 123 GLY A CA 1
ATOM 939 C C . GLY A 1 123 ? 16.857 -0.524 34.518 1.00 39.75 123 GLY A C 1
ATOM 940 O O . GLY A 1 123 ? 16.722 -1.727 34.291 1.00 39.75 123 GLY A O 1
ATOM 941 N N . VAL A 1 124 ? 18.002 0.146 34.416 1.00 40.38 124 VAL A N 1
ATOM 942 C CA . VAL A 1 124 ? 19.331 -0.456 34.587 1.00 40.38 124 VAL A CA 1
ATOM 943 C C . VAL A 1 124 ? 19.643 -0.427 36.075 1.00 40.38 124 VAL A C 1
ATOM 945 O O . VAL A 1 124 ? 19.294 0.602 36.701 1.00 40.38 124 VAL A O 1
#

Sequence (124 aa):
MASVPKTKLSRYGGWLPSANVHKSFLDYHTKLASERLKKYRTTHPNLPRSGHLPGGAEGPYVPSVQAFADAINANPVMGDLFDQILLQASPMKEVVSFDELLFMLDGIVVKPPPSIGPKAKCGV

Radius of gyration: 18.65 Å; chains: 1; bounding box: 38×29×60 Å

pLDDT: mean 75.6, std 15.89, range [36.97, 92.69]

Foldseek 3Di:
DDDDDDDPVCPVVCPDDDPVVVVVLCVVLLVQLVVLVVVVCVVVVVDDPDDDADADPPGPADPVLRVVSCVQVVDVVSQVVQQVVLVVCVVVDRQNHPSSVSSSVRVCVVDPDPDPDDDDPPDD

Secondary structure (DSSP, 8-state):
-PPPP--GGGGGTT-SPPHHHHHHHHHHHHHHHHHHHHHHHHH-TTS-SSSPPPPGGG-SS-HHHHHHHHHHHTSHHHHHHHHHHHHHHTTT----SHHHHHHHHHHHHHS-----S-------

Organism: NCBI:txid664439